Protein AF-A0A2N0QGV1-F1 (afdb_monomer)

InterPro domains:
  IPR031841 DL-endopeptidase inhibitor IseA [PF16800] (23-147)
  IPR053749 Bacterial toxin-antitoxin system-associated superfamily [G3DSA:3.10.450.420] (19-150)

Mean predicted aligned error: 7.82 Å

Radius of gyration: 22.21 Å; Cα contacts (8 Å, |Δi|>4): 207; chains: 1; bounding box: 43×26×77 Å

Sequence (150 aa):
MEGELRFVEGQGWRMSSLKDIESASITNSEALNLFSESRNAYWYVVSGGEGNGTVKTFTKDGMEYRYMGDSLNTDGKLRNYLGQYYTKDQVDQYYKDLGFLTNNGKLAQPNADGGSLLDFKKGAIKLLTDAATVKEYELSIPLGDTKEVE

Nearest PDB structures (foldseek):
  8i2f-assembly2_C  TM=8.938E-01  e=4.443E-10  Bacillus subtilis subsp. subtilis str. 168
  6rmo-assembly2_H  TM=2.810E-01  e=2.036E+00  Plasmodium falciparum 3D7
  6rmo-assembly2_F  TM=2.907E-01  e=2.429E+00  Plasmodium falciparum 3D7
  6rmd-assembly1_A  TM=2.893E-01  e=4.922E+00  Plasmodium falciparum 3D7
  6rmw-assembly2_G  TM=3.118E-01  e=7.007E+00  Plasmodium falciparum 3D7

Foldseek 3Di:
DDWDWDQDPPPGIDTPDDDDLAQPDDDQVRVLVLVVVLVVLLVCVLVLHDDDDDFDWDDDPNFIKTFHDPCCFAPVSSQVSSVVRDDNVVSVVSCVVQPWDDDPRTIIGTPDDDDAQWDSVPKDKDWDDRDSPDTDIDIWTDRHPDPHTD

pLDDT: mean 89.41, std 10.13, range [56.47, 98.19]

Structure (mmCIF, N/CA/C/O backbone):
data_AF-A0A2N0QGV1-F1
#
_entry.id   AF-A0A2N0QGV1-F1
#
loop_
_atom_site.group_PDB
_atom_site.id
_atom_site.type_symbol
_atom_site.label_atom_id
_atom_site.label_alt_id
_atom_site.label_comp_id
_atom_site.label_asym_id
_atom_site.label_entity_id
_atom_site.label_seq_id
_atom_site.pdbx_PDB_ins_code
_atom_site.Cartn_x
_atom_site.Cartn_y
_atom_site.Cartn_z
_atom_site.occupancy
_atom_site.B_iso_or_equiv
_atom_site.auth_seq_id
_atom_site.auth_comp_id
_atom_site.auth_asym_id
_atom_site.auth_atom_id
_atom_site.pdbx_PDB_model_num
ATOM 1 N N . MET A 1 1 ? 6.468 -2.129 -26.504 1.00 69.25 1 MET A N 1
ATOM 2 C CA . MET A 1 1 ? 6.836 -1.489 -27.778 1.00 69.25 1 MET A CA 1
ATOM 3 C C . MET A 1 1 ? 5.550 -1.038 -28.436 1.00 69.25 1 MET A C 1
ATOM 5 O O . MET A 1 1 ? 4.618 -1.832 -28.489 1.00 69.25 1 MET A O 1
ATOM 9 N N . GLU A 1 2 ? 5.480 0.213 -28.871 1.00 78.75 2 GLU A N 1
ATO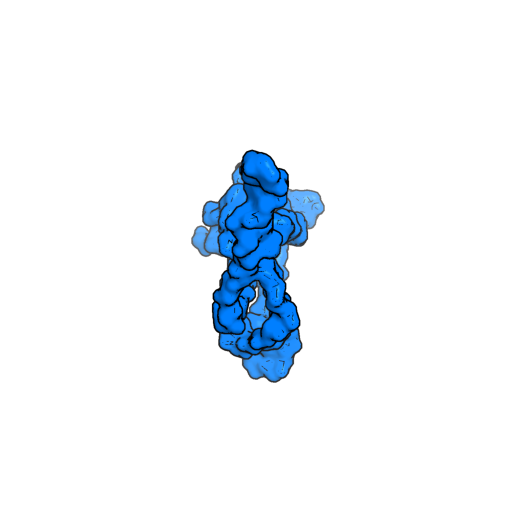M 10 C CA . GLU A 1 2 ? 4.330 0.757 -29.595 1.00 78.75 2 GLU A CA 1
ATOM 11 C C . GLU A 1 2 ? 4.779 1.172 -30.998 1.00 78.75 2 GLU A C 1
ATOM 13 O O . GLU A 1 2 ? 5.845 1.767 -31.169 1.00 78.75 2 GLU A O 1
ATOM 18 N N . GLY A 1 3 ? 3.990 0.815 -32.012 1.00 88.50 3 GLY A N 1
ATOM 19 C CA . GLY A 1 3 ? 4.260 1.153 -33.407 1.00 88.50 3 GLY A CA 1
ATOM 20 C C . GLY A 1 3 ? 3.113 1.961 -33.998 1.00 88.50 3 GLY A C 1
ATOM 21 O O . GLY A 1 3 ? 1.954 1.564 -33.883 1.00 88.50 3 GLY A O 1
ATOM 22 N N . GLU A 1 4 ? 3.430 3.074 -34.652 1.00 92.62 4 GLU A N 1
ATOM 23 C CA . GLU A 1 4 ? 2.464 3.865 -35.415 1.00 92.62 4 GLU A CA 1
ATOM 24 C C . GLU A 1 4 ? 2.596 3.526 -36.903 1.00 92.62 4 GLU A C 1
ATOM 26 O O . GLU A 1 4 ? 3.686 3.606 -37.473 1.00 92.62 4 GLU A O 1
ATOM 31 N N . LEU A 1 5 ? 1.482 3.192 -37.559 1.00 95.62 5 LEU A N 1
ATOM 32 C CA . LEU A 1 5 ? 1.426 3.024 -39.012 1.00 95.62 5 LEU A CA 1
ATOM 33 C C . LEU A 1 5 ? 0.756 4.236 -39.658 1.00 95.62 5 LEU A C 1
ATOM 35 O O . LEU A 1 5 ? -0.275 4.711 -39.186 1.00 95.62 5 LEU A O 1
ATOM 39 N N . ARG A 1 6 ? 1.298 4.690 -40.790 1.00 96.00 6 ARG A N 1
ATOM 40 C CA . ARG A 1 6 ? 0.669 5.706 -41.642 1.00 96.00 6 ARG A CA 1
ATOM 41 C C . ARG A 1 6 ? 0.458 5.177 -43.044 1.00 96.00 6 ARG A C 1
ATOM 43 O O . ARG A 1 6 ? 1.300 4.466 -43.592 1.00 96.00 6 ARG A O 1
ATOM 50 N N . PHE A 1 7 ? -0.679 5.530 -43.627 1.00 96.19 7 PHE A N 1
ATOM 51 C CA . PHE A 1 7 ? -0.950 5.246 -45.025 1.00 96.19 7 PHE A CA 1
ATOM 52 C C . PHE A 1 7 ? -0.265 6.296 -45.904 1.00 96.19 7 PHE A C 1
ATOM 54 O O . PHE A 1 7 ? -0.454 7.494 -45.699 1.00 96.19 7 PHE A O 1
ATOM 61 N N . VAL A 1 8 ? 0.527 5.842 -46.874 1.00 96.25 8 VAL A N 1
ATOM 62 C CA . VAL A 1 8 ? 1.210 6.692 -47.854 1.00 96.25 8 VAL A CA 1
ATOM 63 C C . VAL A 1 8 ? 0.618 6.406 -49.230 1.00 96.25 8 VAL A C 1
ATOM 65 O O . VAL A 1 8 ? 0.625 5.264 -49.698 1.00 96.25 8 VAL A O 1
ATOM 68 N N . GLU A 1 9 ? 0.088 7.439 -49.882 1.00 94.56 9 GLU A N 1
ATOM 69 C CA . GLU A 1 9 ? -0.534 7.322 -51.202 1.00 94.56 9 GLU A CA 1
ATOM 70 C C . GLU A 1 9 ? 0.432 6.704 -52.227 1.00 94.56 9 GLU A C 1
ATOM 72 O O . GLU A 1 9 ? 1.624 7.010 -52.255 1.00 94.56 9 GLU A O 1
ATOM 77 N N . GLY A 1 10 ? -0.066 5.758 -53.030 1.00 96.25 10 GLY A N 1
ATOM 78 C CA . GLY A 1 10 ? 0.736 5.012 -54.009 1.00 96.25 10 GLY A CA 1
ATOM 79 C C . GLY A 1 10 ? 1.721 3.994 -53.415 1.00 96.25 10 GLY A C 1
ATOM 80 O O . GLY A 1 10 ? 2.332 3.235 -54.162 1.00 96.25 10 GLY A O 1
ATOM 81 N N . GLN A 1 11 ? 1.868 3.940 -52.089 1.00 93.50 11 GLN A N 1
ATOM 82 C CA . GLN A 1 11 ? 2.822 3.061 -51.408 1.00 93.50 11 GLN A CA 1
ATOM 83 C C . GLN A 1 11 ? 2.150 2.098 -50.414 1.00 93.50 11 GLN A C 1
ATOM 85 O O . GLN A 1 11 ? 2.669 1.004 -50.182 1.00 93.50 11 GLN A O 1
ATOM 90 N N . GLY A 1 12 ? 0.990 2.452 -49.859 1.00 96.44 12 GLY A N 1
ATOM 91 C CA . GLY A 1 12 ? 0.264 1.660 -48.863 1.00 96.44 12 GLY A CA 1
ATOM 92 C C . GLY A 1 12 ? 0.687 1.976 -47.425 1.00 96.44 12 GLY A C 1
ATOM 93 O O . GLY A 1 12 ? 1.255 3.030 -47.146 1.00 96.44 12 GLY A O 1
ATOM 94 N N . TRP A 1 13 ? 0.405 1.065 -46.489 1.00 96.56 13 TRP A N 1
ATOM 95 C CA . TRP A 1 13 ? 0.773 1.230 -45.076 1.00 96.56 13 TRP A CA 1
ATOM 96 C C . TRP A 1 13 ? 2.297 1.195 -44.879 1.00 96.56 13 TRP A C 1
ATOM 98 O O . TRP A 1 13 ? 2.989 0.331 -45.427 1.00 96.56 13 TRP A O 1
ATOM 108 N N . ARG A 1 14 ? 2.831 2.137 -44.099 1.00 96.69 14 ARG A N 1
ATOM 109 C CA . ARG A 1 14 ? 4.251 2.253 -43.739 1.00 96.69 14 ARG A CA 1
ATOM 110 C C . ARG A 1 14 ? 4.408 2.464 -42.239 1.00 96.69 14 ARG A C 1
ATOM 112 O O . ARG A 1 14 ? 3.566 3.105 -41.612 1.00 96.69 14 ARG A O 1
ATOM 119 N N . MET A 1 15 ? 5.501 1.938 -41.686 1.00 92.44 15 MET A N 1
ATOM 120 C CA . MET A 1 15 ? 5.909 2.236 -40.314 1.00 92.44 15 MET A CA 1
ATOM 121 C C . MET A 1 15 ? 6.262 3.719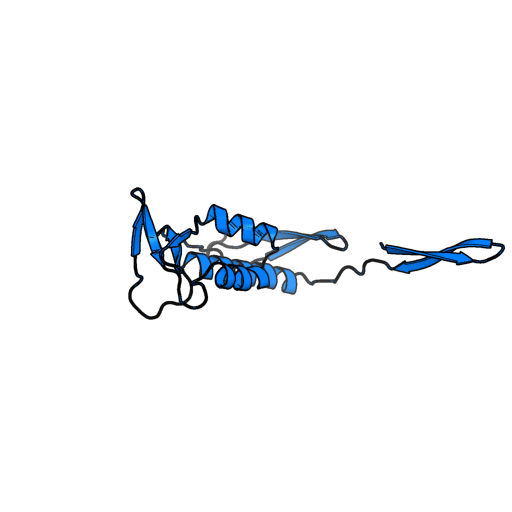 -40.223 1.00 92.44 15 MET A C 1
ATOM 123 O O . MET A 1 15 ? 7.140 4.187 -40.943 1.00 92.44 15 MET A O 1
ATOM 127 N N . SER A 1 16 ? 5.538 4.446 -39.379 1.00 88.81 16 SER A N 1
ATOM 128 C CA . SER A 1 16 ? 5.727 5.878 -39.149 1.00 88.81 16 SER A CA 1
ATOM 129 C C . SER A 1 16 ? 6.679 6.123 -37.989 1.00 88.81 16 SER A C 1
ATOM 131 O O . SER A 1 16 ? 7.561 6.973 -38.075 1.00 88.81 16 SER A O 1
ATOM 133 N N . SER A 1 17 ? 6.512 5.375 -36.901 1.00 84.62 17 SER A N 1
ATOM 134 C CA . SER A 1 17 ? 7.391 5.446 -35.741 1.00 84.62 17 SER A CA 1
ATOM 135 C C . SER A 1 17 ? 7.377 4.119 -34.986 1.00 84.62 17 SER A C 1
ATOM 137 O O . SER A 1 17 ? 6.377 3.401 -34.968 1.00 84.62 17 SER A O 1
ATOM 139 N N . LEU A 1 18 ? 8.516 3.801 -34.379 1.00 84.62 18 LEU A N 1
ATOM 140 C CA . LEU A 1 18 ? 8.663 2.749 -33.384 1.00 84.62 18 LEU A CA 1
ATOM 141 C C . LEU A 1 18 ? 9.099 3.444 -32.107 1.00 84.62 18 LEU A C 1
ATOM 143 O O . LEU A 1 18 ? 10.159 4.070 -32.073 1.00 84.62 18 LEU A O 1
ATOM 147 N N . LYS A 1 19 ? 8.254 3.372 -31.084 1.00 74.62 19 LYS A N 1
ATOM 148 C CA . LYS A 1 19 ? 8.590 3.846 -29.753 1.00 74.62 19 LYS A CA 1
ATOM 149 C C . LYS A 1 19 ? 8.810 2.624 -28.879 1.00 74.62 19 LYS A C 1
ATOM 151 O O . LYS A 1 19 ? 7.883 1.847 -28.611 1.00 74.62 19 LYS A O 1
ATOM 156 N N . ASP A 1 20 ? 10.047 2.444 -28.433 1.00 66.50 20 ASP A N 1
ATOM 157 C CA . ASP A 1 20 ? 10.275 1.581 -27.288 1.00 66.50 20 ASP A CA 1
ATOM 158 C C . ASP A 1 20 ? 9.468 2.155 -26.130 1.00 66.50 20 ASP A C 1
ATOM 160 O O . ASP A 1 20 ? 9.465 3.365 -25.895 1.00 66.50 20 ASP A O 1
ATOM 164 N N . ILE A 1 21 ? 8.719 1.295 -25.439 1.00 63.06 21 ILE A N 1
ATOM 165 C CA . ILE A 1 21 ? 8.151 1.714 -24.162 1.00 63.06 21 ILE A CA 1
ATOM 166 C C . ILE A 1 21 ? 9.383 1.859 -23.283 1.00 63.06 21 ILE A C 1
ATOM 168 O O . ILE A 1 21 ? 9.925 0.843 -22.849 1.00 63.06 21 ILE A O 1
ATOM 172 N N . GLU A 1 22 ? 9.888 3.087 -23.148 1.00 56.47 22 GLU A N 1
ATOM 173 C CA . GLU A 1 22 ? 11.005 3.384 -22.266 1.00 56.47 22 GLU A CA 1
ATOM 174 C C . GLU A 1 22 ? 10.644 2.796 -20.909 1.00 56.47 22 GLU A C 1
ATOM 176 O O . GLU A 1 22 ? 9.681 3.221 -20.266 1.00 56.47 22 GLU A O 1
ATOM 181 N N . SER A 1 23 ? 11.376 1.759 -20.504 1.00 59.62 23 SER A N 1
ATOM 182 C CA . SER A 1 23 ? 11.292 1.286 -19.138 1.00 59.62 23 SER A CA 1
ATOM 183 C C . SER A 1 23 ? 11.731 2.462 -18.280 1.00 59.62 23 SER A C 1
ATOM 185 O O . SER A 1 23 ? 12.884 2.889 -18.389 1.00 59.62 23 SER A O 1
ATOM 187 N N . ALA A 1 24 ? 10.845 2.997 -17.443 1.00 64.50 24 ALA A N 1
ATOM 188 C CA . ALA A 1 24 ? 11.280 3.915 -16.404 1.00 64.50 24 ALA A CA 1
ATOM 189 C C . ALA A 1 24 ? 12.339 3.166 -15.581 1.00 64.50 24 ALA A C 1
ATOM 191 O O . ALA A 1 24 ? 12.041 2.151 -14.943 1.00 64.50 24 ALA A O 1
ATOM 192 N N . SER A 1 25 ? 13.605 3.573 -15.690 1.00 71.88 25 SER A N 1
ATOM 193 C CA . SER A 1 25 ? 14.666 2.930 -14.927 1.00 71.88 25 SER A CA 1
ATOM 194 C C . SER A 1 25 ? 14.504 3.362 -13.479 1.00 71.88 25 SER A C 1
ATOM 196 O O . SER A 1 25 ? 14.551 4.558 -13.198 1.00 71.88 25 SER A O 1
ATOM 198 N N . ILE A 1 26 ? 14.326 2.401 -12.580 1.00 87.00 26 ILE A N 1
ATOM 199 C CA . ILE A 1 26 ? 14.398 2.639 -11.141 1.00 87.00 26 ILE A CA 1
ATOM 200 C C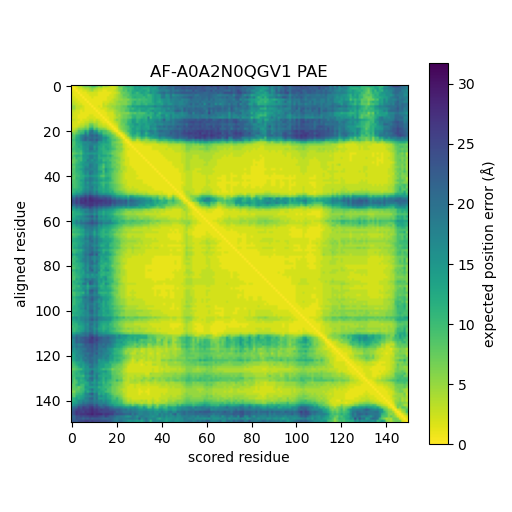 . ILE A 1 26 ? 15.624 1.900 -10.622 1.00 87.00 26 ILE A C 1
ATOM 202 O O . ILE A 1 26 ? 15.910 0.768 -11.021 1.00 87.00 26 ILE A O 1
ATOM 206 N N . THR A 1 27 ? 16.374 2.551 -9.753 1.00 90.56 27 THR A N 1
ATOM 207 C CA . THR A 1 27 ? 17.504 1.955 -9.052 1.00 90.56 27 THR A CA 1
ATOM 208 C C . THR A 1 27 ? 17.014 1.027 -7.942 1.00 90.56 27 THR A C 1
ATOM 210 O O . THR A 1 27 ? 15.889 1.138 -7.458 1.00 90.56 27 THR A O 1
ATOM 213 N N . ASN A 1 28 ? 17.887 0.136 -7.466 1.00 90.69 28 ASN A N 1
ATOM 214 C CA . ASN A 1 28 ? 17.590 -0.702 -6.301 1.00 90.69 28 ASN A CA 1
ATOM 215 C C . ASN A 1 28 ? 17.248 0.131 -5.051 1.00 90.69 28 ASN A C 1
ATOM 217 O O . ASN A 1 28 ? 16.381 -0.261 -4.280 1.00 90.69 28 ASN A O 1
ATOM 221 N N . SER A 1 29 ? 17.896 1.285 -4.861 1.00 90.31 29 SER A N 1
ATOM 222 C CA . SER A 1 29 ? 17.611 2.184 -3.733 1.00 90.31 29 SER A CA 1
ATOM 223 C C . SER A 1 29 ? 16.202 2.775 -3.824 1.00 90.31 29 SER A C 1
ATOM 225 O O . SER A 1 29 ? 15.452 2.755 -2.852 1.00 90.31 29 SER A O 1
ATOM 227 N N . GLU A 1 30 ? 15.803 3.239 -5.012 1.00 92.75 30 GLU A N 1
ATOM 228 C CA . GLU A 1 30 ? 14.445 3.739 -5.252 1.00 92.75 30 GLU A CA 1
ATOM 229 C C . GLU A 1 30 ? 13.402 2.633 -5.081 1.00 92.75 30 GLU A C 1
ATOM 231 O O . GLU A 1 30 ? 12.393 2.849 -4.418 1.00 92.75 30 GLU A O 1
ATOM 236 N N . ALA A 1 31 ? 13.668 1.430 -5.598 1.00 93.81 31 ALA A N 1
ATOM 237 C CA . ALA A 1 31 ? 12.788 0.281 -5.410 1.00 93.81 31 ALA A CA 1
ATOM 238 C C . ALA A 1 31 ? 12.616 -0.069 -3.921 1.00 93.81 31 ALA A C 1
ATOM 240 O O . ALA A 1 31 ? 11.488 -0.204 -3.452 1.00 93.81 31 ALA A O 1
ATOM 241 N N . LEU A 1 32 ? 13.708 -0.151 -3.151 1.00 93.19 32 LEU A N 1
ATOM 242 C CA . LEU A 1 32 ? 13.643 -0.413 -1.709 1.00 93.19 32 LEU A CA 1
ATOM 243 C C . LEU A 1 32 ? 12.867 0.680 -0.960 1.00 93.19 32 LEU A C 1
ATOM 245 O O . LEU A 1 32 ? 12.079 0.365 -0.065 1.00 93.19 32 LEU A O 1
ATOM 249 N N . ASN A 1 33 ? 13.036 1.947 -1.349 1.00 93.50 33 ASN A N 1
ATOM 250 C CA . ASN A 1 33 ? 12.256 3.050 -0.792 1.00 93.50 33 ASN A CA 1
ATOM 251 C C . ASN A 1 33 ? 10.762 2.889 -1.088 1.00 93.50 33 ASN A C 1
ATOM 253 O O . ASN A 1 33 ? 9.967 3.011 -0.162 1.00 93.50 33 ASN A O 1
ATOM 257 N N . LEU A 1 34 ? 10.374 2.531 -2.316 1.00 95.19 34 LEU A N 1
ATOM 258 C CA . LEU A 1 34 ? 8.971 2.279 -2.664 1.00 95.19 34 LEU A CA 1
ATOM 259 C C . LEU A 1 34 ? 8.364 1.151 -1.820 1.00 95.19 34 LEU A C 1
ATOM 261 O O . LEU A 1 34 ? 7.253 1.301 -1.308 1.00 95.19 34 LEU A O 1
ATOM 265 N N . PHE A 1 35 ? 9.088 0.044 -1.616 1.00 95.12 35 PHE A N 1
ATOM 266 C CA . PHE A 1 35 ? 8.632 -1.041 -0.738 1.00 95.12 35 PHE A CA 1
ATOM 267 C C . PHE A 1 35 ? 8.476 -0.578 0.715 1.00 95.12 35 PHE A C 1
ATOM 269 O O . PHE A 1 35 ? 7.468 -0.884 1.355 1.00 95.12 35 PHE A O 1
ATOM 276 N N . SER A 1 36 ? 9.441 0.191 1.221 1.00 93.94 36 SER A N 1
ATOM 277 C CA . SER A 1 36 ? 9.418 0.752 2.574 1.00 93.94 36 SER A CA 1
ATOM 278 C C . SER A 1 36 ? 8.248 1.724 2.778 1.00 93.94 36 SER A C 1
ATOM 280 O O . SER A 1 36 ? 7.490 1.600 3.740 1.00 93.94 36 SER A O 1
ATOM 282 N N . GLU A 1 37 ? 8.039 2.661 1.852 1.00 95.44 37 GLU A N 1
ATOM 283 C CA . GLU A 1 37 ? 6.938 3.628 1.895 1.00 95.44 37 GLU A CA 1
ATOM 284 C C . GLU A 1 37 ? 5.575 2.943 1.806 1.00 95.44 37 GLU A C 1
ATOM 286 O O . GLU A 1 37 ? 4.695 3.220 2.621 1.00 95.44 37 GLU A O 1
ATOM 291 N N . SER A 1 38 ? 5.431 1.986 0.888 1.00 96.25 38 SER A N 1
ATOM 292 C CA . SER A 1 38 ? 4.214 1.182 0.752 1.00 96.25 38 SER A CA 1
ATOM 293 C C . SER A 1 38 ? 3.914 0.429 2.048 1.00 96.25 38 SER A C 1
ATOM 295 O O . SER A 1 38 ? 2.803 0.492 2.574 1.00 96.25 38 SER A O 1
ATOM 297 N N . ARG A 1 39 ? 4.928 -0.212 2.643 1.00 94.06 39 ARG A N 1
ATOM 298 C CA . ARG A 1 39 ? 4.800 -0.915 3.924 1.00 94.06 39 ARG A CA 1
ATOM 299 C C . ARG A 1 39 ? 4.361 0.010 5.058 1.00 94.06 39 ARG A C 1
ATOM 301 O O . ARG A 1 39 ? 3.504 -0.378 5.854 1.00 94.06 39 ARG A O 1
ATOM 308 N N . ASN A 1 40 ? 4.925 1.214 5.129 1.00 93.94 40 ASN A N 1
ATOM 309 C CA . ASN A 1 40 ? 4.533 2.219 6.114 1.00 93.94 40 ASN A CA 1
ATOM 310 C C . ASN A 1 40 ? 3.079 2.654 5.910 1.00 93.94 40 ASN A C 1
ATOM 312 O O . ASN A 1 40 ? 2.331 2.728 6.882 1.00 93.94 40 ASN A O 1
ATOM 316 N N . ALA A 1 41 ? 2.655 2.868 4.662 1.00 96.38 41 ALA A N 1
ATOM 317 C CA . ALA A 1 41 ? 1.275 3.213 4.337 1.00 96.38 41 ALA A CA 1
ATOM 318 C C . ALA A 1 41 ? 0.290 2.097 4.719 1.00 96.38 41 ALA A C 1
ATOM 320 O O . ALA A 1 41 ? -0.755 2.369 5.313 1.00 96.38 41 ALA A O 1
ATOM 321 N N . TYR A 1 42 ? 0.641 0.835 4.454 1.00 95.75 42 TYR A N 1
ATOM 322 C CA . TYR A 1 42 ? -0.142 -0.315 4.905 1.00 95.75 42 TYR A CA 1
ATOM 323 C C . TYR A 1 42 ? -0.304 -0.313 6.428 1.00 95.75 42 TYR A C 1
ATOM 325 O O . TYR A 1 42 ? -1.424 -0.395 6.928 1.00 95.75 42 TYR A O 1
ATOM 333 N N . TRP A 1 43 ? 0.792 -0.177 7.182 1.00 93.56 43 TRP A N 1
ATOM 334 C CA . TRP A 1 43 ? 0.721 -0.193 8.645 1.00 93.56 43 TRP A CA 1
ATOM 335 C C . TRP A 1 43 ? 0.005 1.007 9.235 1.00 93.56 43 TRP A C 1
ATOM 337 O O . TRP A 1 43 ? -0.699 0.841 10.225 1.00 93.56 43 TRP A O 1
ATOM 347 N N . TYR A 1 44 ? 0.138 2.178 8.621 1.00 94.38 44 TYR A N 1
ATOM 348 C CA . TYR A 1 44 ? -0.624 3.360 8.998 1.00 94.38 44 TYR A CA 1
ATOM 349 C C . TYR A 1 44 ? -2.128 3.107 8.893 1.00 94.38 44 TYR A C 1
ATOM 351 O O . TYR A 1 44 ? -2.887 3.424 9.804 1.00 94.38 44 TYR A O 1
ATOM 359 N N . VAL A 1 45 ? -2.569 2.473 7.806 1.00 94.75 45 VAL A N 1
ATOM 360 C CA . VAL A 1 45 ? -3.967 2.077 7.637 1.00 94.75 45 VAL A CA 1
ATOM 361 C C . VAL A 1 45 ? -4.364 1.006 8.654 1.00 94.75 45 VAL A C 1
ATOM 363 O O . VAL A 1 45 ? -5.377 1.164 9.336 1.00 94.75 45 VAL A O 1
ATOM 366 N N . VAL A 1 46 ? -3.556 -0.043 8.827 1.00 93.75 46 VAL A N 1
ATOM 367 C CA . VAL A 1 46 ? -3.846 -1.105 9.801 1.00 93.75 46 VAL A CA 1
ATOM 368 C C . VAL A 1 46 ? -3.933 -0.549 11.219 1.00 93.75 46 VAL A C 1
ATOM 370 O O . VAL A 1 46 ? -4.846 -0.928 11.942 1.00 93.75 46 VAL A O 1
ATOM 373 N N . SER A 1 47 ? -3.095 0.411 11.616 1.00 91.88 47 SER A N 1
ATOM 374 C CA . SER A 1 47 ? -3.181 1.057 12.935 1.00 91.88 47 SER A CA 1
ATOM 375 C C . SER A 1 47 ? -4.390 1.987 13.091 1.00 91.88 47 SER A C 1
ATOM 377 O O . SER A 1 47 ? -4.654 2.468 14.189 1.00 91.88 47 SER A O 1
ATOM 379 N N . GLY A 1 48 ? -5.156 2.217 12.022 1.00 92.56 48 GLY A N 1
ATOM 380 C CA . GLY A 1 48 ? -6.338 3.076 12.018 1.00 92.56 48 GLY A CA 1
ATOM 381 C C . GLY A 1 48 ? -6.059 4.525 11.632 1.00 92.56 48 GLY A C 1
ATOM 382 O O . GLY A 1 48 ? -6.972 5.342 11.712 1.00 92.56 48 GLY A O 1
ATOM 383 N N . GLY A 1 49 ? -4.848 4.839 11.176 1.00 91.25 49 GLY A N 1
ATOM 384 C CA . GLY A 1 49 ? -4.393 6.186 10.849 1.00 91.25 49 GLY A CA 1
ATOM 385 C C . GLY A 1 49 ? -3.915 6.968 12.067 1.00 91.25 49 GLY A C 1
ATOM 386 O O . GLY A 1 49 ? -3.605 6.414 13.123 1.00 91.25 49 GLY A O 1
ATOM 387 N N . GLU A 1 50 ? -3.849 8.284 11.909 1.00 84.50 50 GLU A N 1
ATOM 388 C CA . GLU A 1 50 ? -3.557 9.218 12.984 1.00 84.50 50 GLU A CA 1
ATOM 389 C C . GLU A 1 50 ? -4.714 9.284 13.989 1.00 84.50 50 GLU A C 1
ATOM 391 O O . GLU A 1 50 ? -5.891 9.302 13.624 1.00 84.50 50 GLU A O 1
ATOM 396 N N . GLY A 1 51 ? -4.379 9.350 15.277 1.00 71.94 51 GLY A N 1
ATOM 397 C CA . GLY A 1 51 ? -5.362 9.392 16.351 1.00 71.94 51 GLY A CA 1
ATOM 398 C C . GLY A 1 51 ? -4.956 10.373 17.438 1.00 71.94 51 GLY A C 1
ATOM 399 O O . GLY A 1 51 ? -3.955 10.175 18.119 1.00 71.94 51 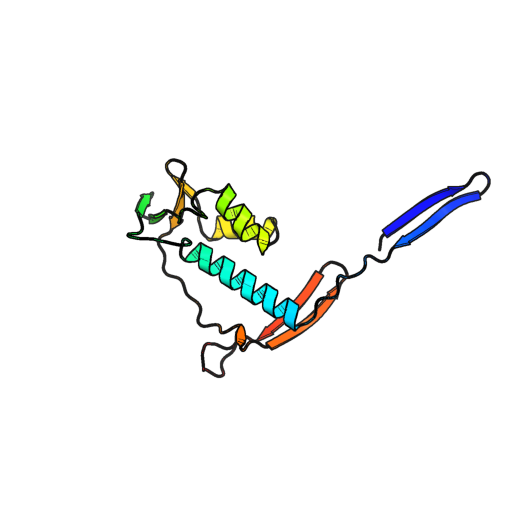GLY A O 1
ATOM 400 N N . ASN A 1 52 ? -5.778 11.402 17.637 1.00 59.50 52 ASN A N 1
ATOM 401 C CA . ASN A 1 52 ? -5.707 12.270 18.806 1.00 59.50 52 ASN A CA 1
ATOM 402 C C . ASN A 1 52 ? -6.842 11.873 19.763 1.00 59.50 52 ASN A C 1
ATOM 404 O O . ASN A 1 52 ? -7.969 12.348 19.627 1.00 59.50 52 ASN A O 1
ATOM 408 N N . GLY A 1 53 ? -6.559 10.982 20.717 1.00 69.12 53 GLY A N 1
ATOM 409 C CA . GLY A 1 53 ? -7.498 10.595 21.778 1.00 69.12 53 GLY A CA 1
ATOM 410 C C . GLY A 1 53 ? -8.024 9.160 21.690 1.00 69.12 53 GLY A C 1
ATOM 411 O O . GLY A 1 53 ? -7.450 8.304 21.024 1.00 69.12 53 GLY A O 1
ATOM 412 N N . THR A 1 54 ? -9.103 8.883 22.426 1.00 78.31 54 THR A N 1
ATOM 413 C CA . THR A 1 54 ? -9.651 7.530 22.586 1.00 78.31 54 THR A CA 1
ATOM 414 C C . THR A 1 54 ? -10.275 7.013 21.290 1.00 78.31 54 THR A C 1
ATOM 416 O O . THR A 1 54 ? -11.196 7.627 20.744 1.00 78.31 54 THR A O 1
ATOM 419 N N . VAL A 1 55 ? -9.812 5.845 20.837 1.00 86.38 55 VAL A N 1
ATOM 420 C CA . VAL A 1 55 ? -10.381 5.120 19.695 1.00 86.38 55 VAL A CA 1
ATOM 421 C C . VAL A 1 55 ? -11.835 4.761 19.999 1.00 86.38 55 VAL A C 1
ATOM 423 O O . VAL A 1 55 ? -12.135 4.123 21.006 1.00 86.38 55 VAL A O 1
ATOM 426 N N . LYS A 1 56 ? -12.757 5.190 19.133 1.00 92.81 56 LYS A N 1
ATOM 427 C CA . LYS A 1 56 ? -14.178 4.849 19.256 1.00 92.81 56 LYS A CA 1
ATOM 428 C C . LYS A 1 56 ? -14.434 3.496 18.606 1.00 92.81 56 LYS A C 1
ATOM 430 O O . LYS A 1 56 ? -14.056 3.299 17.450 1.00 92.81 56 LYS A O 1
ATOM 435 N N . THR A 1 57 ? -15.131 2.617 19.317 1.00 95.75 57 THR A N 1
ATOM 436 C CA . THR A 1 57 ? -15.486 1.282 18.831 1.00 95.75 57 THR A CA 1
ATOM 437 C C . THR A 1 57 ? -16.997 1.066 18.781 1.00 95.75 57 THR A C 1
ATOM 439 O O . THR A 1 57 ? -17.783 1.863 19.304 1.00 95.75 57 THR A O 1
ATOM 442 N N . PHE A 1 58 ? -17.415 0.012 18.087 1.00 96.81 58 PHE A N 1
ATOM 443 C CA . PHE A 1 58 ? -18.770 -0.534 18.136 1.00 96.81 58 PHE A CA 1
ATOM 444 C C . PHE A 1 58 ? -18.730 -2.036 17.862 1.00 96.81 58 PHE A C 1
ATOM 446 O O . PHE A 1 58 ? -17.809 -2.534 17.219 1.00 96.81 58 PHE A O 1
ATOM 453 N N . THR A 1 59 ? -19.758 -2.756 18.303 1.00 97.50 59 THR A N 1
ATOM 454 C CA . THR A 1 59 ? -19.904 -4.186 18.020 1.00 97.50 59 THR A CA 1
ATOM 455 C C . THR A 1 59 ? -20.914 -4.402 16.904 1.00 97.50 59 THR A C 1
ATOM 457 O O . THR A 1 59 ? -21.999 -3.817 16.917 1.00 97.50 59 THR A O 1
ATOM 460 N N . LYS A 1 60 ? -20.573 -5.267 15.953 1.00 94.69 60 LYS A N 1
ATOM 461 C CA . LYS A 1 60 ? -21.472 -5.740 14.903 1.00 94.69 60 LYS A CA 1
ATOM 462 C C . LYS A 1 60 ? -21.231 -7.229 14.685 1.00 94.69 60 LYS A C 1
ATOM 464 O O . LYS A 1 60 ? -20.088 -7.644 14.554 1.00 94.69 60 LYS A O 1
ATOM 469 N N . ASP A 1 61 ? -22.304 -8.016 14.696 1.00 94.06 61 ASP A N 1
ATOM 470 C CA . ASP A 1 61 ? -22.263 -9.467 14.457 1.00 94.06 61 ASP A CA 1
ATOM 471 C C . ASP A 1 61 ? -21.245 -10.211 15.350 1.00 94.06 61 ASP A C 1
ATOM 473 O O . ASP A 1 61 ? -20.573 -11.146 14.927 1.00 94.06 61 ASP A O 1
ATOM 477 N N . GLY A 1 62 ? -21.110 -9.770 16.609 1.00 94.56 62 GLY A N 1
ATOM 478 C CA . GLY A 1 62 ? -20.179 -10.351 17.585 1.00 94.56 62 GLY A CA 1
ATOM 479 C C . GLY A 1 62 ? -18.712 -9.932 17.425 1.00 94.56 62 GLY A C 1
ATOM 480 O O . GLY A 1 62 ? -17.884 -10.357 18.224 1.00 94.56 62 GLY A O 1
ATOM 481 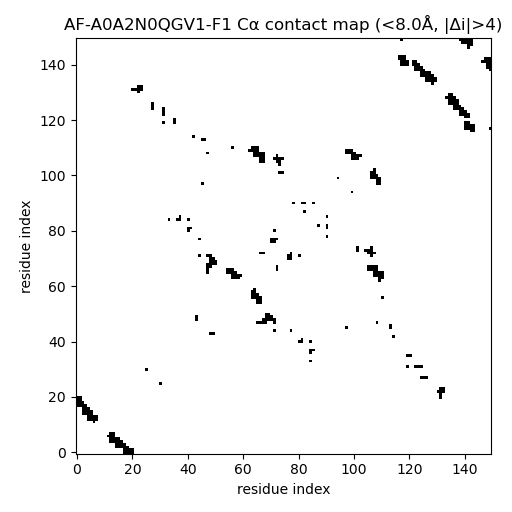N N . MET A 1 63 ? -18.387 -9.081 16.450 1.00 95.69 63 MET A N 1
ATOM 482 C CA . MET A 1 63 ? -17.044 -8.546 16.222 1.00 95.69 63 MET A CA 1
ATOM 483 C C . MET A 1 63 ? -16.969 -7.074 16.641 1.00 95.69 63 MET A C 1
ATOM 485 O O . MET A 1 63 ? -17.876 -6.286 16.358 1.00 95.69 63 MET A O 1
ATOM 489 N N . GLU A 1 64 ? -15.895 -6.695 17.334 1.00 97.00 64 GLU A N 1
ATOM 490 C CA . GLU A 1 64 ? -15.610 -5.291 17.629 1.00 97.00 64 GLU A CA 1
ATOM 491 C C . GLU A 1 64 ? -14.919 -4.627 16.435 1.00 97.00 64 GLU A C 1
ATOM 493 O O . GLU A 1 64 ? -13.973 -5.162 15.860 1.00 97.00 64 GLU A O 1
ATOM 498 N N . TYR A 1 65 ? -15.386 -3.435 16.089 1.00 97.31 65 TYR A N 1
ATOM 499 C CA . TYR A 1 65 ? -14.823 -2.574 15.063 1.00 97.31 65 TYR A CA 1
ATOM 500 C C . TYR A 1 65 ? -14.349 -1.269 15.688 1.00 97.31 65 TYR A C 1
ATOM 502 O O . TYR A 1 65 ? -15.000 -0.740 16.589 1.00 97.31 65 TYR A O 1
ATOM 510 N N . ARG A 1 66 ? -13.267 -0.702 15.155 1.00 95.69 66 ARG A N 1
ATOM 511 C CA . ARG A 1 66 ? -12.791 0.649 15.465 1.00 95.69 66 ARG A CA 1
ATOM 512 C C . ARG A 1 66 ? -13.008 1.591 14.290 1.00 95.69 66 ARG A C 1
ATOM 514 O O . ARG A 1 66 ? -12.765 1.222 13.141 1.00 95.69 66 ARG A O 1
ATOM 521 N N . TYR A 1 67 ? -13.445 2.815 14.573 1.00 95.69 67 TYR A N 1
ATOM 522 C CA . TYR A 1 67 ? -13.498 3.864 13.555 1.00 95.69 67 TYR A CA 1
ATOM 523 C C . TYR A 1 67 ? -12.088 4.307 13.159 1.00 95.69 67 TYR A C 1
ATOM 525 O O . TYR A 1 67 ? -11.200 4.398 14.006 1.00 95.69 67 TYR A O 1
ATOM 533 N N . MET A 1 68 ? -11.912 4.609 11.875 1.00 95.12 68 MET A N 1
ATOM 534 C CA . MET A 1 68 ? -10.659 5.136 11.334 1.00 95.12 68 MET A CA 1
ATOM 535 C C . MET A 1 68 ? -10.456 6.607 11.728 1.00 95.12 68 MET A C 1
ATOM 537 O O . MET A 1 68 ? -11.430 7.348 11.907 1.00 95.12 68 MET A O 1
ATOM 541 N N . GLY A 1 69 ? -9.193 7.026 11.820 1.00 94.31 69 GLY A N 1
ATOM 542 C CA . GLY A 1 69 ? -8.769 8.412 12.013 1.00 94.31 69 GLY A CA 1
ATOM 543 C C . GLY A 1 69 ? -9.256 9.337 10.898 1.00 94.31 69 GLY A C 1
ATOM 544 O O . GLY A 1 69 ? -9.663 8.891 9.823 1.00 94.31 69 GLY A O 1
ATOM 545 N N . ASP A 1 70 ? -9.252 10.646 11.143 1.00 93.00 70 ASP A N 1
ATOM 546 C CA . ASP A 1 70 ? -9.963 11.604 10.291 1.00 93.00 70 ASP A CA 1
ATOM 547 C C . ASP A 1 70 ? -9.426 11.697 8.856 1.00 93.00 70 ASP A C 1
ATOM 549 O O . ASP A 1 70 ? -10.212 11.942 7.931 1.00 93.00 70 ASP A O 1
ATOM 553 N N . SER A 1 71 ? -8.137 11.449 8.627 1.00 94.12 71 SER A N 1
ATOM 554 C CA . SER A 1 71 ? -7.549 11.371 7.285 1.00 94.12 71 SER A CA 1
ATOM 555 C C . SER A 1 71 ? -7.984 10.130 6.508 1.00 94.12 71 SER A C 1
ATOM 557 O O . SER A 1 71 ? -7.882 10.140 5.287 1.00 94.12 71 SER A O 1
ATOM 559 N N . LEU A 1 72 ? -8.524 9.106 7.181 1.00 96.31 72 LEU A N 1
ATOM 560 C CA . LEU A 1 72 ? -8.944 7.821 6.609 1.00 96.31 72 LEU A CA 1
ATOM 561 C C . LEU A 1 72 ? -10.437 7.511 6.844 1.00 96.31 72 LEU A C 1
ATOM 563 O O . LEU A 1 72 ? -10.909 6.435 6.486 1.00 96.31 72 LEU A O 1
ATOM 567 N N . ASN A 1 73 ? -11.207 8.426 7.442 1.00 94.94 73 ASN A N 1
ATOM 568 C CA . ASN A 1 73 ? -12.552 8.151 7.970 1.00 94.94 73 ASN A CA 1
ATOM 569 C C . ASN A 1 73 ? -13.661 7.930 6.926 1.00 94.94 73 ASN A C 1
ATOM 571 O O . ASN A 1 73 ? -14.827 7.793 7.297 1.00 94.94 73 ASN A O 1
ATOM 575 N N . THR A 1 74 ? -13.325 7.862 5.639 1.00 97.06 74 THR A N 1
ATOM 576 C CA . THR A 1 74 ? -14.240 7.482 4.557 1.00 97.06 74 THR A CA 1
ATOM 577 C C . THR A 1 74 ? -13.543 6.553 3.569 1.00 97.06 74 THR A C 1
ATOM 579 O O . THR A 1 74 ? -12.320 6.582 3.432 1.00 97.06 74 THR A O 1
ATOM 582 N N . ASP A 1 75 ? -14.332 5.767 2.834 1.00 96.19 75 ASP A N 1
ATOM 583 C CA . ASP A 1 75 ? -13.838 4.892 1.763 1.00 96.19 75 ASP A CA 1
ATOM 584 C C . ASP A 1 75 ? -12.940 5.645 0.762 1.00 96.19 75 ASP A C 1
ATOM 586 O O . ASP A 1 75 ? -11.803 5.246 0.520 1.00 96.19 75 ASP A O 1
ATOM 590 N N . GLY A 1 76 ? -13.401 6.796 0.261 1.00 97.12 76 GLY A N 1
ATOM 591 C CA . GLY A 1 76 ? -12.636 7.600 -0.695 1.00 97.12 76 GLY A CA 1
ATOM 592 C C . GLY A 1 76 ? -11.317 8.135 -0.131 1.00 97.12 76 GLY A C 1
ATOM 593 O O . GLY A 1 76 ? -10.314 8.157 -0.839 1.00 97.12 76 GLY A O 1
ATOM 594 N N . LYS A 1 77 ? -11.286 8.525 1.148 1.00 97.75 77 LYS A N 1
ATOM 595 C CA . LYS A 1 77 ? -10.060 8.990 1.810 1.00 97.75 77 LYS A CA 1
ATOM 596 C C . LYS A 1 77 ? -9.024 7.876 1.943 1.00 97.75 77 LYS A C 1
ATOM 598 O O . LYS A 1 77 ? -7.878 8.063 1.543 1.00 97.75 77 LYS A O 1
ATOM 603 N N . LEU A 1 78 ? -9.446 6.709 2.432 1.00 97.75 78 LEU A N 1
ATOM 604 C CA . LEU A 1 78 ? -8.589 5.531 2.554 1.00 97.75 78 LEU A CA 1
ATOM 605 C C . LEU A 1 78 ? -8.019 5.109 1.194 1.00 97.75 78 LEU A C 1
ATO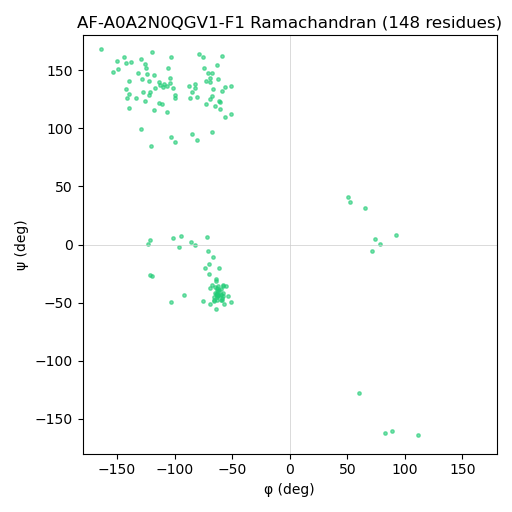M 607 O O . LEU A 1 78 ? -6.815 4.896 1.057 1.00 97.75 78 LEU A O 1
ATOM 611 N N . ARG A 1 79 ? -8.879 5.027 0.173 1.00 97.88 79 ARG A N 1
ATOM 612 C CA . ARG A 1 79 ? -8.476 4.631 -1.181 1.00 97.88 79 ARG A CA 1
ATOM 613 C C . ARG A 1 79 ? -7.530 5.633 -1.823 1.00 97.88 79 ARG A C 1
ATOM 615 O O . ARG A 1 79 ? -6.555 5.216 -2.436 1.00 97.88 79 ARG A O 1
ATOM 622 N N . ASN A 1 80 ? -7.780 6.932 -1.656 1.00 98.19 80 ASN A N 1
ATOM 623 C CA . ASN A 1 80 ? -6.874 7.966 -2.152 1.00 98.19 80 ASN A CA 1
ATOM 624 C C . ASN A 1 80 ? -5.501 7.886 -1.482 1.00 98.19 80 ASN A C 1
ATOM 626 O O . ASN A 1 80 ? -4.497 8.046 -2.172 1.00 98.19 80 ASN A O 1
ATOM 630 N N . TYR A 1 81 ? -5.460 7.623 -0.171 1.00 98.19 81 TYR A N 1
ATOM 631 C CA . TYR A 1 81 ? -4.211 7.465 0.568 1.00 98.19 81 TYR A CA 1
ATOM 632 C C . TYR A 1 81 ? -3.416 6.246 0.082 1.00 98.19 81 TYR A C 1
ATOM 634 O O . TYR A 1 81 ? -2.283 6.396 -0.366 1.00 98.19 81 TYR A O 1
ATOM 642 N N . LEU A 1 82 ? -4.017 5.050 0.089 1.00 97.94 82 LEU A N 1
ATOM 643 C CA . LEU A 1 82 ? -3.335 3.833 -0.369 1.00 97.94 82 LEU A CA 1
ATOM 644 C C . LEU A 1 82 ? -2.982 3.886 -1.862 1.00 97.94 82 LEU A C 1
ATOM 646 O O . LEU A 1 82 ? -1.954 3.351 -2.264 1.00 97.94 82 LEU A O 1
ATOM 650 N N . GLY A 1 83 ? -3.790 4.568 -2.677 1.00 98.12 83 GLY A N 1
ATOM 651 C CA . GLY A 1 83 ? -3.550 4.744 -4.109 1.00 98.12 83 GLY A CA 1
ATOM 652 C C . GLY A 1 83 ? -2.321 5.589 -4.456 1.00 98.12 83 GLY A C 1
ATOM 653 O O . GLY A 1 83 ? -1.924 5.601 -5.615 1.00 98.12 83 GLY A O 1
ATOM 654 N N . GLN A 1 84 ? -1.698 6.270 -3.485 1.00 98.00 84 GLN A N 1
ATOM 655 C CA . GLN A 1 84 ? -0.386 6.900 -3.695 1.00 98.00 84 GLN A CA 1
ATOM 656 C C . GLN A 1 84 ? 0.758 5.873 -3.740 1.00 98.00 84 GLN A C 1
ATOM 658 O O . GLN A 1 84 ? 1.823 6.178 -4.266 1.00 98.00 84 GLN A O 1
ATOM 663 N N . TYR A 1 85 ? 0.541 4.672 -3.194 1.00 97.56 85 TYR A N 1
ATOM 664 C CA . TYR A 1 85 ? 1.575 3.649 -2.992 1.00 97.56 85 TYR A CA 1
ATOM 665 C C . TYR A 1 85 ? 1.281 2.345 -3.738 1.00 97.56 85 TYR A C 1
ATOM 667 O O . TYR A 1 85 ? 2.190 1.600 -4.092 1.00 97.56 85 TYR A O 1
ATOM 675 N N . TYR A 1 86 ? 0.003 2.062 -3.986 1.00 97.75 86 TYR A N 1
ATOM 676 C CA . TYR A 1 86 ? -0.461 0.790 -4.522 1.00 97.75 86 TYR A CA 1
ATOM 677 C C . TYR A 1 86 ? -1.279 0.967 -5.797 1.00 97.75 86 TYR A C 1
ATOM 679 O O . TYR A 1 86 ? -1.971 1.968 -5.993 1.00 97.75 86 TYR A O 1
ATOM 687 N N . THR A 1 87 ? -1.258 -0.061 -6.648 1.00 97.50 87 THR A N 1
ATOM 688 C CA . THR A 1 87 ? -2.174 -0.151 -7.788 1.00 97.50 87 THR A CA 1
ATOM 689 C C . THR A 1 87 ? -3.617 -0.250 -7.303 1.00 97.50 87 THR A C 1
ATOM 691 O O . THR A 1 87 ? -3.894 -0.745 -6.207 1.00 97.50 87 THR A O 1
ATOM 694 N N . LYS A 1 88 ? -4.565 0.185 -8.140 1.00 97.38 88 LYS A N 1
ATOM 695 C CA . LYS A 1 88 ? -5.991 0.162 -7.795 1.00 97.38 88 LYS A CA 1
ATOM 696 C C . LYS A 1 88 ? -6.459 -1.229 -7.342 1.00 97.38 88 LYS A C 1
ATOM 698 O O . LYS A 1 88 ? -7.160 -1.330 -6.338 1.00 97.38 88 LYS A O 1
ATOM 703 N N . ASP A 1 89 ? -6.044 -2.277 -8.048 1.00 97.25 89 ASP A N 1
ATOM 704 C CA . ASP A 1 89 ? -6.435 -3.654 -7.737 1.00 97.25 89 ASP A CA 1
ATOM 705 C C . ASP A 1 89 ? -5.916 -4.092 -6.361 1.00 97.25 89 ASP A C 1
ATOM 707 O O . ASP A 1 89 ? -6.649 -4.707 -5.588 1.00 97.25 89 ASP A O 1
ATOM 711 N N . GLN A 1 90 ? -4.691 -3.697 -6.002 1.00 97.69 90 GLN A N 1
ATOM 712 C CA . GLN A 1 90 ? -4.130 -3.984 -4.684 1.00 97.69 90 GLN A CA 1
ATOM 713 C C . GLN A 1 90 ? -4.841 -3.200 -3.569 1.00 97.69 90 GLN A C 1
ATOM 715 O O . GLN A 1 90 ? -5.079 -3.745 -2.492 1.00 97.69 90 GLN A O 1
ATOM 720 N N . VAL A 1 91 ? -5.241 -1.946 -3.820 1.00 98.06 91 VAL A N 1
ATOM 721 C CA . VAL A 1 91 ? -6.071 -1.169 -2.879 1.00 98.06 91 VAL A CA 1
ATOM 722 C C . VAL A 1 91 ? -7.434 -1.834 -2.676 1.00 98.06 91 VAL A C 1
ATOM 724 O O . VAL A 1 91 ? -7.901 -1.950 -1.543 1.00 98.06 91 VAL A O 1
ATOM 727 N N . ASP A 1 92 ? -8.071 -2.296 -3.755 1.00 96.88 92 ASP A N 1
ATOM 728 C CA . ASP A 1 92 ? -9.344 -3.022 -3.689 1.00 96.88 92 ASP A CA 1
ATOM 729 C C . ASP A 1 92 ? -9.207 -4.333 -2.899 1.00 96.88 92 ASP A C 1
ATOM 731 O O . ASP A 1 92 ? -10.134 -4.708 -2.176 1.00 96.88 92 ASP A O 1
ATOM 735 N N . GLN A 1 93 ? -8.064 -5.012 -3.018 1.00 97.25 93 GLN A N 1
ATOM 736 C CA . GLN A 1 93 ? -7.759 -6.235 -2.282 1.00 97.25 93 GLN A CA 1
ATOM 737 C C . GLN A 1 93 ? -7.563 -5.959 -0.785 1.00 97.25 93 GLN A C 1
ATOM 739 O O . GLN A 1 93 ? -8.271 -6.546 0.032 1.00 97.25 93 GLN A O 1
ATOM 744 N N . TYR A 1 94 ? -6.715 -4.992 -0.414 1.00 96.19 94 TYR A N 1
ATOM 745 C CA . TYR A 1 94 ? -6.549 -4.595 0.990 1.00 96.19 94 TYR A CA 1
ATOM 746 C C . TYR A 1 94 ? -7.850 -4.130 1.627 1.00 96.19 94 TYR A C 1
ATOM 748 O O . TYR A 1 94 ? -8.083 -4.408 2.801 1.00 96.19 94 TYR A O 1
ATOM 756 N N . TYR A 1 95 ? -8.719 -3.461 0.862 1.00 95.19 95 TYR A N 1
ATOM 757 C CA . TYR A 1 95 ? -10.013 -3.046 1.382 1.00 95.19 95 TYR A CA 1
ATOM 758 C C . TYR A 1 95 ? -10.835 -4.242 1.896 1.00 95.19 95 TYR A C 1
ATOM 760 O O . TYR A 1 95 ? -11.477 -4.171 2.946 1.00 95.19 95 TYR A O 1
ATOM 768 N N . LYS A 1 96 ? -10.809 -5.348 1.143 1.00 95.69 96 LYS A N 1
ATOM 769 C CA . LYS A 1 96 ? -11.525 -6.585 1.470 1.00 95.69 96 LYS A CA 1
ATOM 770 C C . LYS A 1 96 ? -10.834 -7.348 2.593 1.00 95.69 96 LYS A C 1
ATOM 772 O O . LYS A 1 96 ? -11.500 -7.720 3.554 1.00 95.69 96 LYS A O 1
ATOM 777 N N . ASP A 1 97 ? -9.522 -7.541 2.484 1.00 94.94 97 ASP A N 1
ATOM 778 C CA . ASP A 1 97 ? -8.746 -8.371 3.415 1.00 94.94 97 ASP A CA 1
ATOM 779 C C . ASP A 1 97 ? -8.730 -7.794 4.829 1.00 94.94 97 ASP A C 1
ATOM 781 O O . ASP A 1 97 ? -8.824 -8.531 5.808 1.00 94.94 97 ASP A O 1
ATOM 785 N N . LEU A 1 98 ? -8.674 -6.465 4.942 1.00 94.06 98 LEU A N 1
ATOM 786 C CA . LEU A 1 98 ? -8.721 -5.765 6.225 1.00 94.06 98 LEU A CA 1
ATOM 787 C C . LEU A 1 98 ? -10.151 -5.583 6.755 1.00 94.06 98 LEU A C 1
ATOM 789 O O . LEU A 1 98 ? -10.340 -5.021 7.831 1.00 94.06 98 LEU A O 1
ATOM 793 N N . GLY A 1 99 ? -11.169 -6.057 6.030 1.00 94.94 99 GLY A N 1
ATOM 794 C CA . GLY A 1 99 ? -12.552 -6.087 6.503 1.00 94.94 99 GLY A CA 1
ATOM 795 C C . GLY A 1 99 ? -13.165 -4.706 6.732 1.00 94.94 99 GLY A C 1
ATOM 796 O O . GLY A 1 99 ? -14.000 -4.555 7.630 1.00 94.94 99 GLY A O 1
ATOM 797 N N . PHE A 1 100 ? -12.756 -3.694 5.957 1.00 96.12 100 PHE A N 1
ATOM 798 C CA . PHE A 1 100 ? -13.311 -2.353 6.112 1.00 96.12 100 PHE A CA 1
ATOM 799 C C . PHE A 1 100 ? -14.807 -2.332 5.823 1.00 96.12 100 PHE A C 1
ATOM 801 O O . PHE A 1 100 ? -15.308 -2.962 4.889 1.00 96.12 100 PHE A O 1
ATOM 808 N N . LEU A 1 101 ? -15.523 -1.532 6.605 1.00 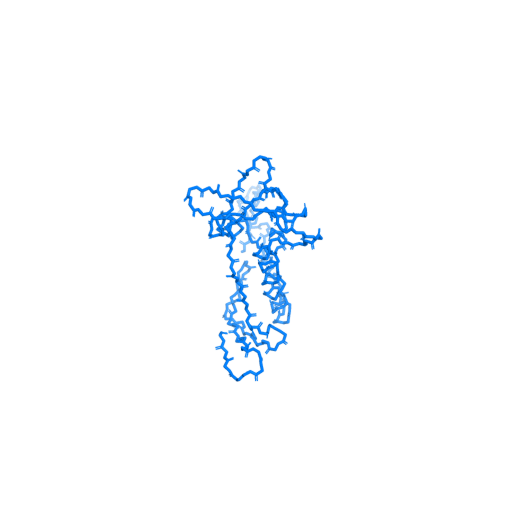95.88 101 LEU A N 1
ATOM 809 C CA . LEU A 1 101 ? -16.933 -1.265 6.380 1.00 95.88 101 LEU A CA 1
ATOM 810 C C . LEU A 1 101 ? -17.288 0.173 6.736 1.00 95.88 101 LEU A C 1
ATOM 812 O O . LEU A 1 101 ? -16.584 0.851 7.483 1.00 95.88 101 LEU A O 1
ATOM 816 N N . THR A 1 102 ? -18.422 0.632 6.215 1.00 96.75 102 THR A N 1
ATOM 817 C CA . THR A 1 102 ? -18.976 1.943 6.560 1.00 96.75 102 THR A CA 1
ATOM 818 C C . THR A 1 102 ? -20.086 1.782 7.594 1.00 96.75 102 THR A C 1
ATOM 820 O O . THR A 1 102 ? -21.049 1.050 7.370 1.00 96.75 102 THR A O 1
ATOM 823 N N . ASN A 1 103 ? -19.974 2.500 8.709 1.00 96.06 103 ASN A N 1
ATOM 824 C CA . ASN A 1 103 ? -21.000 2.608 9.740 1.00 96.06 103 ASN A CA 1
ATOM 825 C C . ASN A 1 103 ? -21.315 4.090 9.983 1.00 96.06 103 ASN A C 1
ATOM 827 O O . ASN A 1 103 ? -20.416 4.877 10.272 1.00 96.06 103 ASN A O 1
ATOM 831 N N . ASN A 1 104 ? -22.581 4.493 9.834 1.00 92.94 104 ASN A N 1
ATOM 832 C CA . ASN A 1 104 ? -23.027 5.887 9.989 1.00 92.94 104 ASN A CA 1
ATOM 833 C C . ASN A 1 104 ? -22.202 6.904 9.171 1.00 92.94 104 ASN A C 1
ATOM 835 O O . ASN A 1 104 ? -21.852 7.979 9.656 1.00 92.94 104 ASN A O 1
ATOM 839 N N . GLY A 1 105 ? -21.847 6.541 7.934 1.00 93.69 105 GLY A N 1
ATOM 840 C CA . GLY A 1 105 ? -21.046 7.383 7.039 1.00 93.69 105 GLY A CA 1
ATOM 841 C C . GLY A 1 105 ? -19.555 7.473 7.389 1.00 93.69 105 GLY A C 1
ATOM 842 O O . GLY A 1 105 ? -18.836 8.212 6.723 1.00 93.69 105 GLY A O 1
ATOM 843 N N . LYS A 1 106 ? -19.081 6.730 8.399 1.00 96.00 106 LYS A N 1
ATOM 844 C CA . LYS A 1 106 ? -17.668 6.661 8.786 1.00 96.00 106 LYS A CA 1
ATOM 845 C C . LYS A 1 106 ? -17.089 5.280 8.524 1.00 96.00 106 LYS A C 1
ATOM 847 O O . LYS A 1 106 ? -17.740 4.268 8.778 1.00 96.00 106 LYS A O 1
ATOM 852 N N . LEU A 1 107 ? -15.855 5.253 8.038 1.00 97.31 107 LEU A N 1
ATOM 853 C CA . LEU A 1 107 ? -15.110 4.025 7.813 1.00 97.31 107 LEU A CA 1
ATOM 854 C C . LEU A 1 107 ? -14.653 3.422 9.146 1.00 97.31 107 LEU A C 1
ATOM 856 O O . LEU A 1 107 ? -14.245 4.139 10.066 1.00 97.31 107 LEU A O 1
ATOM 860 N N . ALA A 1 108 ? -14.714 2.101 9.231 1.00 96.75 108 ALA A N 1
ATOM 861 C CA . ALA A 1 108 ? -14.256 1.319 10.362 1.00 96.75 108 ALA A CA 1
ATOM 862 C C . ALA A 1 108 ? -13.598 0.023 9.887 1.00 96.75 108 ALA A C 1
ATOM 864 O O . ALA A 1 108 ? -13.899 -0.467 8.799 1.00 96.75 108 ALA A O 1
ATOM 865 N N . GLN A 1 109 ? -12.734 -0.533 10.728 1.00 95.75 109 GLN A N 1
ATOM 866 C CA . GLN A 1 109 ? -12.084 -1.831 10.534 1.00 95.75 109 GLN A CA 1
ATOM 867 C C . GLN A 1 109 ? -12.255 -2.696 11.786 1.00 95.75 109 GLN A C 1
ATOM 869 O O . GLN A 1 109 ? -12.507 -2.134 12.858 1.00 95.75 109 GLN A O 1
ATOM 874 N N . PRO A 1 110 ? -12.120 -4.028 11.691 1.00 95.75 110 PRO A N 1
ATOM 875 C CA . PRO A 1 110 ? -12.055 -4.892 12.860 1.00 95.75 110 PRO A CA 1
ATOM 876 C C . PRO A 1 110 ? -11.009 -4.380 13.855 1.00 95.75 110 PRO A C 1
ATOM 878 O O . PRO A 1 110 ? -9.916 -3.955 13.470 1.00 95.75 110 PRO A O 1
ATOM 881 N N . ASN A 1 111 ? -11.347 -4.384 15.142 1.00 92.50 111 ASN A N 1
ATOM 882 C CA . ASN A 1 111 ? -10.407 -3.994 16.180 1.00 92.50 111 ASN A CA 1
ATOM 883 C C . ASN A 1 111 ? -9.471 -5.172 16.477 1.00 92.50 111 ASN A C 1
ATOM 885 O O . ASN A 1 111 ? -9.779 -6.033 17.296 1.00 92.50 111 ASN A O 1
ATOM 889 N N . ALA A 1 112 ? -8.355 -5.222 15.754 1.00 84.44 112 ALA A N 1
ATOM 890 C CA . ALA A 1 112 ? -7.332 -6.248 15.892 1.00 84.44 112 ALA A CA 1
ATOM 891 C C . ALA A 1 112 ? -5.948 -5.629 16.129 1.00 84.44 112 ALA A C 1
ATOM 893 O O . ALA A 1 112 ? -5.673 -4.489 15.720 1.00 84.44 112 ALA A O 1
ATOM 894 N N . ASP A 1 113 ? -5.085 -6.418 16.766 1.00 76.38 113 ASP A N 1
ATOM 895 C CA . ASP A 1 113 ? -3.671 -6.112 16.947 1.00 76.38 113 ASP A CA 1
ATOM 896 C C . ASP A 1 113 ? -2.870 -6.619 15.746 1.00 76.38 113 ASP A C 1
ATOM 898 O O . ASP A 1 113 ? -3.063 -7.735 15.262 1.00 76.38 113 ASP A O 1
ATOM 902 N N . GLY A 1 114 ? -1.945 -5.793 15.272 1.00 71.75 114 GLY A N 1
ATOM 903 C CA . GLY A 1 114 ? -1.011 -6.145 14.213 1.00 71.75 114 GLY A CA 1
ATOM 904 C C . GLY A 1 114 ? 0.304 -5.400 14.401 1.00 71.75 114 GLY A C 1
ATOM 905 O O . GLY A 1 114 ? 0.332 -4.303 14.956 1.00 71.75 114 GLY A O 1
ATOM 906 N N . GLY A 1 115 ? 1.401 -5.998 13.947 1.00 73.62 115 GLY A N 1
ATOM 907 C CA . GLY A 1 115 ? 2.721 -5.381 13.989 1.00 73.62 115 GLY A CA 1
ATOM 908 C C . GLY A 1 115 ? 3.713 -6.088 13.074 1.00 73.62 115 GLY A C 1
ATOM 909 O O . GLY A 1 115 ? 3.451 -7.172 12.557 1.00 73.62 115 GLY A O 1
ATOM 910 N N . SER A 1 116 ? 4.861 -5.450 12.866 1.00 78.56 116 SER A N 1
ATOM 911 C CA . SER A 1 116 ? 5.972 -5.968 12.068 1.00 78.56 116 SER A CA 1
ATOM 912 C C . SER A 1 116 ? 7.281 -5.589 12.727 1.00 78.56 116 SER A C 1
ATOM 914 O O . SER A 1 116 ? 7.465 -4.426 13.076 1.00 78.56 116 SER A O 1
ATOM 916 N N . LEU A 1 117 ? 8.194 -6.551 12.842 1.00 81.25 117 LEU A N 1
ATOM 917 C CA . LEU A 1 117 ? 9.567 -6.316 13.305 1.00 81.25 117 LEU A CA 1
ATOM 918 C C . LEU A 1 117 ? 10.564 -6.138 12.149 1.00 81.25 117 LEU A C 1
ATOM 920 O O . LEU A 1 117 ? 11.743 -5.905 12.393 1.00 81.25 117 LEU A O 1
ATOM 924 N N . LEU A 1 118 ? 10.097 -6.254 10.904 1.00 83.88 118 LEU A N 1
ATOM 925 C CA . LEU A 1 118 ? 10.918 -6.085 9.707 1.00 83.88 118 LEU A CA 1
ATOM 926 C C . LEU A 1 118 ? 11.520 -4.676 9.626 1.00 83.88 118 LEU A C 1
ATOM 928 O O . LEU A 1 118 ? 10.787 -3.684 9.593 1.00 83.88 118 LEU A O 1
ATOM 932 N N . ASP A 1 119 ? 12.848 -4.599 9.545 1.00 83.50 119 ASP A N 1
ATOM 933 C CA . ASP A 1 119 ? 13.597 -3.349 9.416 1.00 83.50 119 ASP A CA 1
ATOM 934 C C . ASP A 1 119 ? 14.007 -3.105 7.958 1.00 83.50 119 ASP A C 1
ATOM 936 O O . ASP A 1 119 ? 15.104 -3.448 7.510 1.00 83.50 119 ASP A O 1
ATOM 940 N N . PHE A 1 120 ? 13.116 -2.456 7.209 1.00 85.50 120 PHE A N 1
ATOM 941 C CA . PHE A 1 120 ? 13.339 -2.121 5.801 1.00 85.50 120 PHE A CA 1
ATOM 942 C C . PHE A 1 120 ? 14.538 -1.186 5.579 1.00 85.50 120 PHE A C 1
ATOM 944 O O . PHE A 1 120 ? 15.090 -1.173 4.481 1.00 85.50 120 PHE A O 1
ATOM 951 N N . LYS A 1 121 ? 14.998 -0.442 6.599 1.00 82.62 121 LYS A N 1
ATOM 952 C CA . LYS A 1 121 ? 16.196 0.410 6.474 1.00 82.62 121 LYS A CA 1
ATOM 953 C C . LYS A 1 121 ? 17.479 -0.410 6.373 1.00 82.62 121 LYS A C 1
ATOM 955 O O . LYS A 1 121 ? 18.467 0.079 5.834 1.00 82.62 121 LYS A O 1
ATOM 960 N N . LYS A 1 122 ? 17.468 -1.635 6.903 1.00 85.00 122 LYS A N 1
ATOM 961 C CA . LYS A 1 122 ? 18.574 -2.598 6.828 1.00 85.00 122 LYS A CA 1
ATOM 962 C C . LYS A 1 122 ? 18.344 -3.671 5.756 1.00 85.00 122 LYS A C 1
ATOM 964 O O . LYS A 1 122 ? 19.120 -4.620 5.673 1.00 85.00 122 LYS A O 1
ATOM 969 N N . GLY A 1 123 ? 17.279 -3.538 4.967 1.00 87.31 123 GLY A N 1
ATOM 970 C CA . GLY A 1 123 ? 16.924 -4.481 3.919 1.00 87.31 123 GLY A CA 1
ATOM 971 C C . GLY A 1 123 ? 17.917 -4.482 2.760 1.00 87.31 123 GLY A C 1
ATOM 972 O O . GLY A 1 123 ? 18.484 -3.448 2.404 1.00 87.31 123 GLY A O 1
ATOM 973 N N . ALA A 1 124 ? 18.092 -5.645 2.143 1.00 90.19 124 ALA A N 1
ATOM 974 C CA . ALA A 1 124 ? 18.750 -5.777 0.850 1.00 90.19 124 ALA A CA 1
ATOM 975 C C . ALA A 1 124 ? 17.710 -6.057 -0.239 1.00 90.19 124 ALA A C 1
ATOM 977 O O . ALA A 1 124 ? 16.654 -6.634 0.026 1.00 90.19 124 ALA A O 1
ATOM 978 N N . ILE A 1 125 ? 18.017 -5.647 -1.469 1.00 94.19 125 ILE A N 1
ATOM 979 C CA . ILE A 1 125 ? 17.138 -5.858 -2.616 1.00 94.19 125 ILE A CA 1
ATOM 980 C C . ILE A 1 125 ? 17.939 -6.241 -3.859 1.00 94.19 125 ILE A C 1
ATOM 982 O O . ILE A 1 125 ? 19.015 -5.691 -4.126 1.00 94.19 125 ILE A O 1
ATOM 986 N N . LYS A 1 126 ? 17.394 -7.176 -4.636 1.00 93.25 126 LYS A N 1
ATOM 987 C CA . LYS A 1 126 ? 17.986 -7.672 -5.877 1.00 93.25 126 LYS A CA 1
ATOM 988 C C . LYS A 1 126 ? 16.935 -7.724 -6.981 1.00 93.25 126 LYS A C 1
ATOM 990 O O . LYS A 1 126 ? 15.890 -8.339 -6.813 1.00 93.25 126 LYS A O 1
ATOM 995 N N . LEU A 1 127 ? 17.229 -7.093 -8.116 1.00 93.56 127 LEU A N 1
ATOM 996 C CA . LEU A 1 127 ? 16.389 -7.156 -9.312 1.00 93.56 127 LEU A CA 1
ATOM 997 C C . LEU A 1 127 ? 16.418 -8.576 -9.892 1.00 93.56 127 LEU A C 1
ATOM 999 O O . LEU A 1 127 ? 17.496 -9.131 -10.121 1.00 93.56 127 LEU A O 1
ATOM 1003 N N . LEU A 1 128 ? 15.238 -9.144 -10.117 1.00 92.75 128 LEU A N 1
ATOM 1004 C CA . LEU A 1 128 ? 15.040 -10.452 -10.741 1.00 92.75 128 LEU A CA 1
ATOM 1005 C C . LEU A 1 128 ? 14.601 -10.300 -12.198 1.00 92.75 128 LEU A C 1
ATOM 1007 O O . LEU A 1 128 ? 15.207 -10.893 -13.089 1.00 92.75 128 LEU A O 1
ATOM 1011 N N . THR A 1 129 ? 13.588 -9.460 -12.426 1.00 90.75 129 THR A N 1
ATOM 1012 C CA . THR A 1 129 ? 12.979 -9.234 -13.742 1.00 90.75 129 THR A CA 1
ATOM 1013 C C . THR A 1 129 ? 12.952 -7.746 -14.047 1.00 90.75 129 THR A C 1
ATOM 1015 O O . THR A 1 129 ? 12.474 -6.962 -13.230 1.00 90.75 129 THR A O 1
ATOM 1018 N N . ASP A 1 130 ? 13.414 -7.369 -15.240 1.00 89.19 130 ASP A N 1
ATOM 1019 C CA . ASP A 1 130 ? 13.378 -5.996 -15.747 1.00 89.19 130 ASP A CA 1
ATOM 1020 C C . ASP A 1 130 ? 12.569 -5.916 -17.051 1.00 89.19 130 ASP A C 1
ATOM 1022 O O . ASP A 1 130 ? 13.111 -6.027 -18.151 1.00 89.19 130 ASP A O 1
ATOM 1026 N N . ALA A 1 131 ? 11.247 -5.789 -16.930 1.00 85.88 131 ALA A N 1
ATOM 1027 C CA . ALA A 1 131 ? 10.353 -5.564 -18.058 1.00 85.88 131 ALA A CA 1
ATOM 1028 C C . ALA A 1 131 ? 9.900 -4.096 -18.115 1.00 85.88 131 ALA A C 1
ATOM 1030 O O . ALA A 1 131 ? 9.933 -3.362 -17.128 1.00 85.88 131 ALA A O 1
ATOM 1031 N N . ALA A 1 132 ? 9.416 -3.672 -19.285 1.00 80.56 132 ALA A N 1
ATOM 1032 C CA . ALA A 1 132 ? 9.066 -2.274 -19.550 1.00 80.56 132 ALA A CA 1
ATOM 1033 C C . ALA A 1 132 ? 8.062 -1.674 -18.545 1.00 80.56 132 ALA A C 1
ATOM 1035 O O . ALA A 1 132 ? 8.165 -0.498 -18.207 1.00 80.56 132 ALA A O 1
ATOM 1036 N N . THR A 1 133 ? 7.108 -2.476 -18.063 1.00 84.19 133 THR A N 1
ATOM 1037 C CA . THR A 1 133 ? 6.045 -2.045 -17.136 1.00 84.19 133 THR A CA 1
ATOM 1038 C C . THR A 1 133 ? 6.010 -2.840 -15.832 1.00 84.19 133 THR A C 1
ATOM 1040 O O . THR A 1 133 ? 5.136 -2.602 -15.004 1.00 84.19 133 THR A O 1
ATOM 1043 N N . VAL A 1 134 ? 6.913 -3.808 -15.656 1.00 88.62 134 VAL A N 1
ATOM 1044 C CA . VAL A 1 134 ? 6.956 -4.686 -14.481 1.00 88.62 134 VAL A CA 1
ATOM 1045 C C . VAL A 1 134 ? 8.408 -4.920 -14.102 1.00 88.62 134 VAL A C 1
ATOM 1047 O O . VAL A 1 134 ? 9.205 -5.367 -14.923 1.00 88.62 134 VAL A O 1
ATOM 1050 N N . LYS A 1 135 ? 8.740 -4.641 -12.845 1.00 91.50 135 LYS A N 1
ATOM 1051 C CA . LYS A 1 135 ? 10.034 -4.980 -12.262 1.00 91.50 135 LYS A CA 1
ATOM 1052 C C . LYS A 1 135 ? 9.793 -5.850 -11.043 1.00 91.50 135 LYS A C 1
ATOM 1054 O O . LYS A 1 135 ? 8.989 -5.491 -10.185 1.00 91.50 135 LYS A O 1
ATOM 1059 N N . GLU A 1 136 ? 10.470 -6.986 -10.985 1.00 93.94 136 GLU A N 1
ATOM 1060 C CA . GLU A 1 136 ? 10.357 -7.924 -9.869 1.00 93.94 136 GLU A CA 1
ATOM 1061 C C . GLU A 1 136 ? 11.652 -7.915 -9.076 1.00 93.94 136 GLU A C 1
ATOM 1063 O O . GLU A 1 136 ? 12.742 -7.956 -9.652 1.00 93.94 136 GLU A O 1
ATOM 1068 N N . TYR A 1 137 ? 11.525 -7.881 -7.755 1.00 95.12 137 TYR A N 1
ATOM 1069 C CA . TYR A 1 137 ? 12.653 -7.835 -6.844 1.00 95.12 137 TYR A CA 1
ATOM 1070 C C . TYR A 1 137 ? 12.536 -8.932 -5.793 1.00 95.12 137 TYR A C 1
ATOM 1072 O O . TYR A 1 137 ? 11.454 -9.208 -5.282 1.00 95.12 137 TYR A O 1
ATOM 1080 N N . GLU A 1 138 ? 13.677 -9.507 -5.442 1.00 95.00 138 GLU A N 1
ATOM 1081 C CA . GLU A 1 138 ? 13.863 -10.269 -4.215 1.00 95.00 138 GLU A CA 1
ATOM 1082 C C . GLU A 1 138 ? 14.236 -9.286 -3.105 1.00 95.00 138 GLU A C 1
ATOM 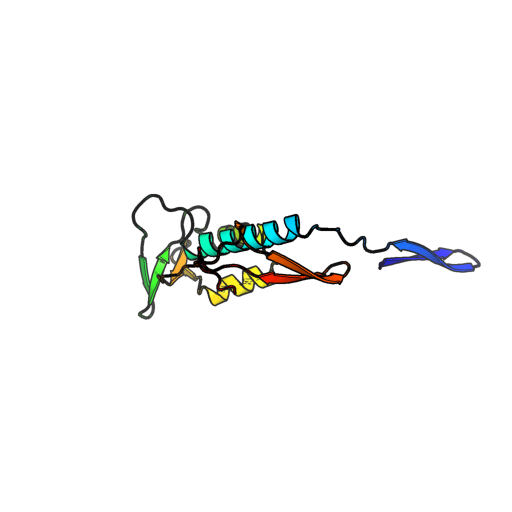1084 O O . GLU A 1 138 ? 15.170 -8.492 -3.268 1.00 95.00 138 GLU A O 1
ATOM 1089 N N . LEU A 1 139 ? 13.494 -9.318 -1.998 1.00 93.12 139 LEU A N 1
ATOM 1090 C CA . LEU A 1 139 ? 13.797 -8.560 -0.790 1.00 93.12 139 LEU A CA 1
ATOM 1091 C C . LEU A 1 139 ? 14.383 -9.519 0.248 1.00 93.12 139 LEU A C 1
ATOM 1093 O O . LEU A 1 139 ? 13.971 -10.669 0.339 1.00 93.12 139 LEU A O 1
ATOM 1097 N N . SER A 1 140 ? 15.344 -9.044 1.030 1.00 92.81 140 SER A N 1
ATOM 1098 C CA . SER A 1 140 ? 15.836 -9.748 2.216 1.00 92.81 140 SER A CA 1
ATOM 1099 C C . SER A 1 140 ? 15.813 -8.768 3.373 1.00 92.81 140 SER A C 1
ATOM 1101 O O . SER A 1 140 ? 16.688 -7.897 3.462 1.00 92.81 140 SER A O 1
ATOM 1103 N N . ILE A 1 141 ? 14.779 -8.853 4.213 1.00 89.69 141 ILE A N 1
ATOM 1104 C CA . ILE A 1 141 ? 14.524 -7.852 5.252 1.00 89.69 141 ILE A CA 1
ATOM 1105 C C . ILE A 1 141 ? 14.775 -8.459 6.634 1.00 89.69 141 ILE A C 1
ATOM 1107 O O . ILE A 1 141 ? 14.122 -9.435 6.996 1.00 89.69 141 ILE A O 1
ATOM 1111 N N . PRO A 1 142 ? 15.702 -7.904 7.432 1.00 86.75 142 PRO A N 1
ATOM 1112 C CA . PRO A 1 142 ? 16.001 -8.450 8.745 1.00 86.75 142 PRO A CA 1
ATOM 1113 C C . PRO A 1 142 ? 14.868 -8.215 9.747 1.00 86.75 142 PRO A C 1
ATOM 1115 O O . PRO A 1 142 ? 14.195 -7.179 9.736 1.00 86.75 142 PRO A O 1
ATOM 1118 N N . LEU A 1 143 ? 14.716 -9.163 10.669 1.00 83.62 143 LEU A N 1
ATOM 1119 C CA . LEU A 1 143 ? 13.829 -9.070 11.823 1.00 83.62 143 LEU A CA 1
ATOM 1120 C C . LEU A 1 143 ? 14.552 -8.338 12.968 1.00 83.62 143 LEU A C 1
ATOM 1122 O O . LEU A 1 143 ? 15.299 -8.936 13.747 1.00 83.62 143 LEU A O 1
ATOM 1126 N N . GLY A 1 144 ? 14.347 -7.025 13.082 1.00 71.81 144 GLY A N 1
ATOM 1127 C CA . GLY A 1 144 ? 14.973 -6.192 14.114 1.00 71.81 144 GLY A CA 1
ATOM 1128 C C . GLY A 1 144 ? 16.510 -6.198 14.069 1.00 71.81 144 GLY A C 1
ATOM 1129 O O . GLY A 1 144 ? 17.118 -5.913 13.038 1.00 71.81 144 GLY A O 1
ATOM 1130 N N . ASP A 1 145 ? 17.151 -6.488 15.207 1.00 66.19 145 ASP A N 1
ATOM 1131 C CA . ASP A 1 145 ? 18.616 -6.633 15.319 1.00 66.19 145 ASP A CA 1
ATOM 1132 C C . ASP A 1 145 ? 19.093 -8.091 15.177 1.00 66.19 145 ASP A C 1
ATOM 1134 O O . ASP A 1 145 ? 20.269 -8.398 15.392 1.00 66.19 145 ASP A O 1
ATOM 1138 N N . THR A 1 146 ? 18.190 -9.012 14.834 1.00 62.69 146 THR A N 1
ATOM 1139 C CA . THR A 1 146 ? 18.554 -10.413 14.610 1.00 62.69 146 THR A CA 1
ATOM 1140 C C . THR A 1 146 ? 19.192 -10.595 13.228 1.00 62.69 146 THR A C 1
ATOM 1142 O O . THR A 1 146 ? 19.105 -9.731 12.357 1.00 62.69 146 THR A O 1
ATOM 1145 N N . LYS A 1 147 ? 19.867 -11.732 13.017 1.00 66.19 147 LYS A N 1
ATOM 1146 C CA . LYS A 1 147 ? 20.392 -12.118 11.693 1.00 66.19 147 LYS A CA 1
ATOM 1147 C C . LYS A 1 147 ? 19.358 -12.856 10.831 1.00 66.19 147 LYS A C 1
ATOM 1149 O O . LYS A 1 147 ? 19.709 -13.318 9.750 1.00 66.19 147 LYS A O 1
ATOM 1154 N N . GLU A 1 148 ? 18.134 -13.022 11.322 1.00 68.75 148 GLU A N 1
ATOM 1155 C CA . GLU A 1 148 ? 17.058 -13.701 10.602 1.00 68.75 148 GLU A CA 1
ATOM 1156 C C . GLU A 1 148 ? 16.407 -12.724 9.621 1.00 68.75 148 GLU A C 1
ATOM 1158 O O . GLU A 1 148 ? 16.215 -11.551 9.952 1.00 68.75 148 GLU A O 1
ATOM 1163 N N . VAL A 1 149 ? 16.107 -13.199 8.412 1.00 65.81 149 VAL A N 1
ATOM 1164 C CA . VAL A 1 149 ? 15.490 -12.407 7.342 1.00 65.81 149 VAL A CA 1
ATOM 1165 C C . VAL A 1 149 ? 14.210 -13.083 6.866 1.00 65.81 149 VAL A C 1
ATOM 1167 O O . VAL A 1 149 ? 14.134 -14.314 6.865 1.00 65.81 149 VAL A O 1
ATOM 1170 N N . GLU A 1 150 ? 13.241 -12.268 6.462 1.00 64.19 150 GLU A N 1
ATOM 1171 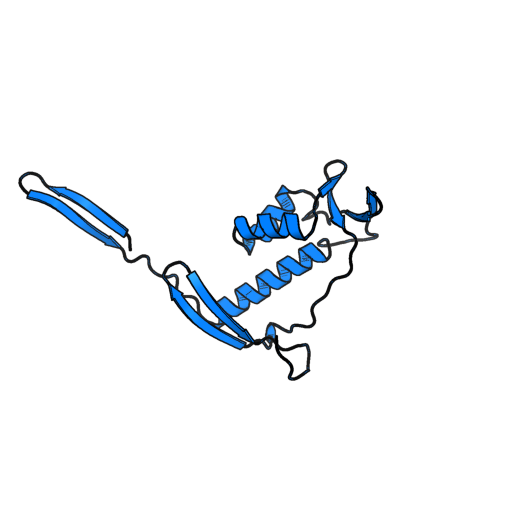C CA . GLU A 1 150 ? 12.046 -12.676 5.711 1.00 64.19 150 GLU A CA 1
ATOM 1172 C C . GLU A 1 150 ? 12.163 -12.239 4.245 1.00 64.19 150 GLU A C 1
ATOM 1174 O O . GLU A 1 150 ? 12.799 -11.178 3.988 1.00 64.19 150 GLU A O 1
#

Secondary structure (DSSP, 8-state):
-EEEEEEETTTEEEEEEEE--------HHHHHHHHHHHHHHHHHHHTTS--SSPPPEEEETTEEEEEPPTTTSSHHHHHHHHTTTS-HHHHHHHHHHTT-EEETTEEEEE-------B-GGG-EEEEEEE-SS-EEEEEE-BBTTSS-B-

Solvent-accessible surface area (backbone atoms only — not comparable to full-atom values): 8892 Å² total; per-residue (Å²): 111,49,75,45,74,41,78,39,87,101,70,45,78,38,84,68,47,78,42,71,56,72,48,78,84,72,52,65,68,56,50,53,47,51,53,43,52,33,51,50,53,52,50,39,55,70,71,31,46,67,75,93,72,85,83,53,71,50,77,55,97,92,40,54,28,30,52,33,17,82,79,34,23,31,69,69,40,40,49,56,57,47,50,76,67,38,56,70,69,56,44,57,47,50,43,57,77,57,52,54,46,75,55,95,84,30,21,28,28,60,68,70,90,84,86,78,58,63,32,63,91,74,39,48,70,42,83,75,43,89,49,59,90,49,73,41,67,50,67,43,26,24,44,58,93,50,95,51,64,89

Organism: NCBI:txid588596